Protein AF-A0A435H053-F1 (afdb_monomer_lite)

Structure (mmCIF, N/CA/C/O backbone):
data_AF-A0A435H053-F1
#
_entry.id   AF-A0A435H053-F1
#
loop_
_atom_site.group_PDB
_atom_site.id
_atom_site.type_symbol
_atom_site.label_atom_id
_atom_site.label_alt_id
_atom_site.label_comp_id
_atom_site.label_asym_id
_atom_site.label_entity_id
_atom_site.label_seq_id
_atom_site.pdbx_PDB_ins_code
_atom_site.Cartn_x
_atom_site.Cartn_y
_atom_site.Cartn_z
_atom_site.occupancy
_atom_site.B_iso_or_equiv
_atom_site.auth_seq_id
_atom_site.auth_comp_id
_atom_site.auth_asym_id
_atom_site.auth_atom_id
_atom_site.pdbx_PDB_model_num
ATOM 1 N N . MET A 1 1 ? -2.208 28.077 16.839 1.00 40.88 1 MET A N 1
ATOM 2 C CA . MET A 1 1 ? -1.672 27.509 15.579 1.00 40.88 1 MET A CA 1
ATOM 3 C C . MET A 1 1 ? -0.434 26.672 15.901 1.00 40.88 1 MET A C 1
ATOM 5 O O . MET A 1 1 ? 0.299 27.093 16.780 1.00 40.88 1 MET A O 1
ATOM 9 N N . ASN A 1 2 ? -0.217 25.537 15.215 1.00 40.66 2 ASN A N 1
ATOM 10 C CA . ASN A 1 2 ? 0.950 24.616 15.287 1.00 40.66 2 ASN A CA 1
ATOM 11 C C . ASN A 1 2 ? 0.860 23.341 16.155 1.00 40.66 2 ASN A C 1
ATOM 13 O O . ASN A 1 2 ? 1.819 22.984 16.830 1.00 40.66 2 ASN A O 1
ATOM 17 N N . ARG A 1 3 ? -0.238 22.573 16.066 1.00 42.12 3 ARG A N 1
ATOM 18 C CA . ARG A 1 3 ? -0.222 21.138 16.449 1.00 42.12 3 ARG A CA 1
ATOM 19 C C . ARG A 1 3 ? -0.082 20.165 15.272 1.00 42.12 3 ARG A C 1
ATOM 21 O O . ARG A 1 3 ? 0.244 19.010 15.494 1.00 42.12 3 ARG A O 1
ATOM 28 N N . PHE A 1 4 ? -0.282 20.631 14.040 1.00 48.34 4 PHE A N 1
ATOM 29 C CA . PHE A 1 4 ? -0.282 19.773 12.847 1.00 48.34 4 PHE A CA 1
ATOM 30 C C . PHE A 1 4 ? 1.102 19.604 12.197 1.00 48.34 4 PHE A C 1
ATOM 32 O O . PHE A 1 4 ? 1.330 18.621 11.508 1.00 48.34 4 PHE A O 1
ATOM 39 N N . GLN A 1 5 ? 2.048 20.513 12.461 1.00 50.34 5 GLN A N 1
ATOM 40 C CA . GLN A 1 5 ? 3.377 20.510 11.825 1.00 50.34 5 GLN A CA 1
ATOM 41 C C . GLN A 1 5 ? 4.373 19.527 12.475 1.00 50.34 5 GLN A C 1
ATOM 43 O O . GLN A 1 5 ? 5.253 19.002 11.809 1.00 50.34 5 GLN A O 1
ATOM 48 N N . ILE A 1 6 ? 4.218 19.217 13.769 1.00 51.28 6 ILE A N 1
ATOM 49 C CA . ILE A 1 6 ? 5.139 18.312 14.492 1.00 51.28 6 ILE A CA 1
ATOM 50 C C . ILE A 1 6 ? 4.845 16.835 14.171 1.00 51.28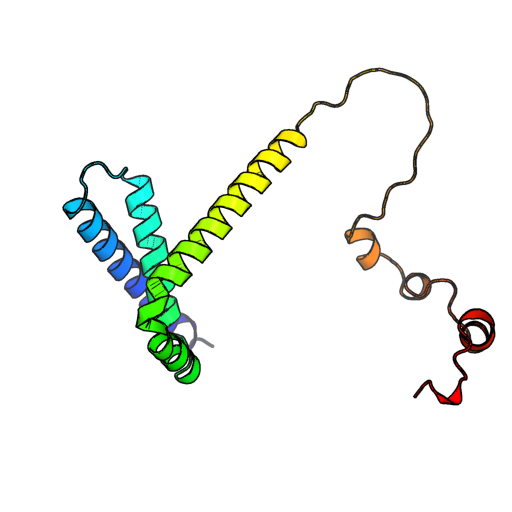 6 ILE A C 1
ATOM 52 O O . ILE A 1 6 ? 5.726 15.984 14.267 1.00 51.28 6 ILE A O 1
ATOM 56 N N . GLN A 1 7 ? 3.604 16.526 13.788 1.00 55.31 7 GLN A N 1
ATOM 57 C CA . GLN A 1 7 ? 3.195 15.169 13.429 1.00 55.31 7 GLN A CA 1
ATOM 58 C C . GLN A 1 7 ? 3.697 14.782 12.026 1.00 55.31 7 GLN A C 1
ATOM 60 O O . GLN A 1 7 ? 4.105 13.641 11.845 1.00 55.31 7 GLN A O 1
ATOM 65 N N . GLY A 1 8 ? 3.705 15.731 11.077 1.00 57.19 8 GLY A N 1
ATOM 66 C CA . GLY A 1 8 ? 4.117 15.504 9.684 1.00 57.19 8 GLY A CA 1
ATOM 67 C C . GLY A 1 8 ? 5.605 15.185 9.528 1.00 57.19 8 GLY A C 1
ATOM 68 O O . GLY A 1 8 ? 5.941 14.213 8.869 1.00 57.19 8 GLY A O 1
ATOM 69 N N . LEU A 1 9 ? 6.489 15.906 10.231 1.00 59.59 9 LEU A N 1
ATOM 70 C CA . LEU A 1 9 ? 7.938 15.649 10.168 1.00 59.59 9 LEU A CA 1
ATOM 71 C C . LEU A 1 9 ? 8.293 14.221 10.610 1.00 59.59 9 LEU A C 1
ATOM 73 O O . LEU A 1 9 ? 8.976 13.503 9.896 1.00 59.59 9 LEU A O 1
ATOM 77 N N . LYS A 1 10 ? 7.721 13.750 11.726 1.00 76.25 10 LYS A N 1
ATOM 78 C CA . LYS A 1 10 ? 7.940 12.370 12.201 1.00 76.25 10 LYS A CA 1
ATOM 79 C C . LYS A 1 10 ? 7.373 11.307 11.261 1.00 76.25 10 LYS A C 1
ATOM 81 O O . LYS A 1 10 ? 7.792 10.153 11.307 1.00 76.25 10 LYS A O 1
ATOM 86 N N . GLN A 1 11 ? 6.344 11.668 10.506 1.00 80.69 11 GLN A N 1
ATOM 87 C CA . GLN A 1 11 ? 5.641 10.760 9.619 1.00 80.69 11 GLN A CA 1
ATOM 88 C C . GLN A 1 11 ? 6.431 10.530 8.328 1.00 80.69 11 GLN A C 1
ATOM 90 O O . GLN A 1 11 ? 6.508 9.390 7.864 1.00 80.69 11 GLN A O 1
ATOM 95 N N . ASP A 1 12 ? 7.003 11.600 7.783 1.00 86.38 12 ASP A N 1
ATOM 96 C CA . ASP A 1 12 ? 7.872 11.547 6.613 1.00 86.38 12 ASP A CA 1
ATOM 97 C C . ASP A 1 12 ? 9.174 10.811 6.957 1.00 86.38 12 ASP A C 1
ATOM 99 O O . ASP A 1 12 ? 9.549 9.898 6.227 1.00 86.38 12 ASP A O 1
ATOM 103 N N . ASP A 1 13 ? 9.756 11.070 8.137 1.00 92.12 13 ASP A N 1
ATOM 104 C CA . ASP A 1 13 ? 10.921 10.328 8.647 1.00 92.12 13 ASP A CA 1
ATOM 105 C C . ASP A 1 13 ? 10.639 8.814 8.744 1.00 92.12 13 ASP A C 1
ATOM 107 O O . ASP A 1 13 ? 11.463 7.976 8.376 1.00 92.12 13 ASP A O 1
ATOM 111 N N . PHE A 1 14 ? 9.449 8.435 9.233 1.00 92.25 14 PHE A N 1
ATOM 112 C CA . PHE A 1 14 ? 9.047 7.028 9.325 1.00 92.25 14 PHE A CA 1
ATOM 113 C C . PHE A 1 14 ? 8.824 6.400 7.945 1.00 92.25 14 PHE A C 1
ATOM 115 O O . PHE A 1 14 ? 9.205 5.250 7.722 1.00 92.25 14 PHE A O 1
ATOM 122 N N . ALA A 1 15 ? 8.204 7.137 7.020 1.00 95.31 15 ALA A N 1
ATOM 123 C CA . ALA A 1 15 ? 8.009 6.675 5.652 1.00 95.31 15 ALA A CA 1
ATOM 124 C C . ALA A 1 15 ? 9.353 6.460 4.942 1.00 95.31 15 ALA A C 1
ATOM 126 O O . ALA A 1 15 ? 9.521 5.445 4.269 1.00 95.31 15 ALA A O 1
ATOM 127 N N . GLU A 1 16 ? 10.306 7.376 5.120 1.00 96.50 16 GLU A N 1
ATOM 128 C CA . GLU A 1 16 ? 11.649 7.288 4.545 1.00 96.50 16 GLU A CA 1
ATOM 129 C C . GLU A 1 16 ? 12.431 6.103 5.119 1.00 96.50 16 GLU A C 1
ATOM 131 O O . GLU A 1 16 ? 12.933 5.282 4.356 1.00 96.50 16 GLU A O 1
ATOM 136 N N . MET A 1 17 ? 12.414 5.914 6.442 1.00 96.50 17 MET A N 1
ATOM 137 C CA . MET A 1 17 ? 13.040 4.756 7.093 1.00 96.50 17 MET A CA 1
ATOM 138 C C . MET A 1 17 ? 12.509 3.422 6.540 1.00 96.50 17 MET A C 1
ATOM 140 O O . MET A 1 17 ? 13.285 2.533 6.189 1.00 96.50 17 MET A O 1
ATOM 144 N N . VAL A 1 18 ? 11.184 3.272 6.424 1.00 97.12 18 VAL A N 1
ATOM 145 C CA . VAL A 1 18 ? 10.585 2.047 5.867 1.00 97.12 18 VAL A CA 1
ATOM 146 C C . VAL A 1 18 ? 10.931 1.886 4.384 1.00 97.12 18 VAL A C 1
ATOM 148 O O . VAL A 1 18 ? 11.152 0.762 3.931 1.00 97.12 18 VAL A O 1
ATOM 151 N N . ALA A 1 19 ? 10.984 2.981 3.621 1.00 97.38 19 ALA A N 1
ATOM 152 C CA . ALA A 1 19 ? 11.366 2.937 2.215 1.00 97.38 19 ALA A CA 1
ATOM 153 C C . ALA A 1 19 ? 12.795 2.407 2.037 1.00 97.38 19 ALA A C 1
ATOM 155 O O . ALA A 1 19 ? 12.991 1.465 1.270 1.00 97.38 19 ALA A O 1
ATOM 156 N N . GLU A 1 20 ? 13.761 2.932 2.794 1.00 96.94 20 GLU A N 1
ATOM 157 C CA . GLU A 1 20 ? 15.157 2.479 2.760 1.00 96.94 20 GLU A CA 1
ATOM 158 C C . GLU A 1 20 ? 15.306 1.001 3.140 1.00 96.94 20 GLU A C 1
ATOM 160 O O . GLU A 1 20 ? 16.074 0.265 2.515 1.00 96.94 20 GLU A O 1
ATOM 165 N N . ASP A 1 21 ? 14.562 0.542 4.148 1.00 96.69 21 ASP A N 1
ATOM 166 C CA . ASP A 1 21 ? 14.592 -0.856 4.577 1.00 96.69 21 ASP A CA 1
ATOM 167 C C . ASP A 1 21 ? 14.033 -1.798 3.507 1.00 96.69 21 ASP A C 1
ATOM 169 O O . ASP A 1 21 ? 14.611 -2.859 3.250 1.00 96.69 21 ASP A O 1
ATOM 173 N N . VAL A 1 22 ? 12.948 -1.404 2.835 1.00 96.38 22 VAL A N 1
ATOM 174 C CA . VAL A 1 22 ? 12.368 -2.168 1.721 1.00 96.38 22 VAL A CA 1
ATOM 175 C C . VAL A 1 22 ? 13.305 -2.182 0.517 1.00 96.38 22 VAL A C 1
ATOM 177 O O . VAL A 1 22 ? 13.515 -3.241 -0.072 1.00 96.38 22 VAL A O 1
ATOM 180 N N . GLU A 1 23 ? 13.912 -1.046 0.166 1.00 95.56 23 GLU A N 1
ATOM 181 C CA . GLU A 1 23 ? 14.920 -0.971 -0.897 1.00 95.56 23 GLU A CA 1
ATOM 182 C C . GLU A 1 23 ? 16.097 -1.904 -0.606 1.00 95.56 23 GLU A C 1
ATOM 184 O O . GLU A 1 23 ? 16.491 -2.700 -1.460 1.00 95.56 23 GLU A O 1
ATOM 189 N N . ARG A 1 24 ? 16.618 -1.873 0.626 1.00 95.19 24 ARG A N 1
ATOM 190 C CA . ARG A 1 24 ? 17.711 -2.750 1.048 1.00 95.19 24 ARG A CA 1
ATOM 191 C C . ARG A 1 24 ? 17.300 -4.215 0.965 1.00 95.19 24 ARG A C 1
ATOM 193 O O . ARG A 1 24 ? 18.066 -5.014 0.438 1.00 95.19 24 ARG A O 1
ATOM 200 N N . ALA A 1 25 ? 16.111 -4.579 1.439 1.00 94.56 25 ALA A N 1
ATOM 201 C CA . ALA A 1 25 ? 15.619 -5.953 1.365 1.00 94.56 25 ALA A CA 1
ATOM 202 C C . ALA A 1 25 ? 15.493 -6.449 -0.086 1.00 94.56 25 ALA A C 1
ATOM 204 O O . ALA A 1 25 ? 15.905 -7.568 -0.389 1.00 94.56 25 ALA A O 1
ATOM 205 N N . LEU A 1 26 ? 14.985 -5.609 -0.993 1.00 92.44 26 LEU A N 1
ATOM 206 C CA . LEU A 1 26 ? 14.860 -5.939 -2.414 1.00 92.44 26 LEU A CA 1
ATOM 207 C C . LEU A 1 26 ? 16.221 -6.110 -3.092 1.00 92.44 26 LEU A C 1
ATOM 209 O O . LEU A 1 26 ? 16.395 -7.074 -3.834 1.00 92.44 26 LEU A O 1
ATOM 213 N N . ALA A 1 27 ? 17.191 -5.245 -2.784 1.00 91.50 27 ALA A N 1
ATOM 214 C CA . ALA A 1 27 ? 18.553 -5.360 -3.306 1.00 91.50 27 ALA A CA 1
ATOM 215 C C . ALA A 1 27 ? 19.224 -6.694 -2.933 1.00 91.50 27 ALA A C 1
ATOM 217 O O . ALA A 1 27 ? 20.011 -7.222 -3.710 1.00 91.50 27 ALA A O 1
ATOM 218 N N . HIS A 1 28 ? 18.909 -7.245 -1.755 1.00 90.44 28 HIS A N 1
ATOM 219 C CA . HIS A 1 28 ? 19.422 -8.553 -1.330 1.00 90.44 28 HIS A CA 1
ATOM 220 C C . HIS A 1 28 ? 18.657 -9.727 -1.952 1.00 90.44 28 HIS A C 1
ATOM 222 O O . HIS A 1 28 ? 19.214 -10.816 -2.069 1.00 90.44 28 HIS A O 1
ATOM 228 N N . TYR A 1 29 ? 17.382 -9.537 -2.295 1.00 88.75 29 TYR A N 1
ATOM 229 C CA . TYR A 1 29 ? 16.534 -10.596 -2.841 1.00 88.75 29 TYR A CA 1
ATOM 230 C C . TYR A 1 29 ? 16.792 -10.837 -4.332 1.00 88.75 29 TYR A C 1
ATOM 232 O O . TYR A 1 29 ? 16.854 -11.987 -4.762 1.00 88.75 29 TYR A O 1
ATOM 240 N N . ASP A 1 30 ? 16.935 -9.766 -5.114 1.00 85.94 30 ASP A N 1
ATOM 241 C CA . ASP A 1 30 ? 17.179 -9.847 -6.552 1.00 85.94 30 ASP A CA 1
ATOM 242 C C . ASP A 1 30 ? 18.007 -8.648 -7.035 1.00 85.94 30 ASP A C 1
ATOM 244 O O . ASP A 1 30 ? 17.509 -7.531 -7.199 1.00 85.94 30 ASP A O 1
ATOM 248 N N . GLU A 1 31 ? 19.291 -8.904 -7.291 1.00 80.94 31 GLU A N 1
ATOM 249 C CA . GLU A 1 31 ? 20.250 -7.904 -7.771 1.00 80.94 31 GLU A CA 1
ATOM 250 C C . GLU A 1 31 ? 19.928 -7.417 -9.200 1.00 80.94 31 GLU A C 1
ATOM 252 O O . GLU A 1 31 ? 20.413 -6.367 -9.624 1.00 80.94 31 GLU A O 1
ATOM 257 N N . ALA A 1 32 ? 19.071 -8.127 -9.948 1.00 88.44 32 ALA A N 1
ATOM 258 C CA . ALA A 1 32 ? 18.663 -7.730 -11.294 1.00 88.44 32 ALA A CA 1
ATOM 259 C C . ALA A 1 32 ? 17.565 -6.648 -11.309 1.00 88.44 32 ALA A C 1
ATOM 261 O O . ALA A 1 32 ? 17.259 -6.095 -12.374 1.00 88.44 32 ALA A O 1
ATOM 262 N N . ILE A 1 33 ? 16.964 -6.312 -10.159 1.00 88.12 33 ILE A N 1
ATOM 263 C CA . ILE A 1 33 ? 15.951 -5.254 -10.080 1.00 88.12 33 ILE A CA 1
ATOM 264 C C . ILE A 1 33 ? 16.594 -3.899 -10.396 1.00 88.12 33 ILE A C 1
ATOM 266 O O . ILE A 1 33 ? 17.552 -3.459 -9.762 1.00 88.12 33 ILE A O 1
ATOM 270 N N . ASN A 1 34 ? 16.023 -3.173 -11.362 1.00 92.25 34 ASN A N 1
ATOM 271 C CA . ASN A 1 34 ? 16.524 -1.844 -11.701 1.00 92.25 34 ASN A CA 1
ATOM 272 C C . ASN A 1 34 ? 16.346 -0.856 -10.526 1.00 92.25 34 ASN A C 1
ATOM 274 O O . ASN A 1 34 ? 15.296 -0.799 -9.878 1.00 92.25 34 ASN A O 1
ATOM 278 N N . LYS A 1 35 ? 17.371 -0.028 -10.286 1.00 90.81 35 LYS A N 1
ATOM 279 C CA . LYS A 1 35 ? 17.410 0.927 -9.165 1.00 90.81 35 LYS A CA 1
ATOM 280 C C . LYS A 1 35 ? 16.190 1.866 -9.099 1.00 90.81 35 LYS A C 1
ATOM 282 O O . LYS A 1 35 ? 15.647 2.019 -8.008 1.00 90.81 35 LYS A O 1
ATOM 287 N N . PRO A 1 36 ? 15.698 2.465 -10.205 1.00 94.06 36 PRO A N 1
ATOM 288 C CA . PRO A 1 36 ? 14.496 3.304 -10.156 1.00 94.06 36 PRO A CA 1
ATOM 289 C C . PRO A 1 36 ? 13.238 2.566 -9.676 1.00 94.06 36 PRO A C 1
ATOM 291 O O . PRO A 1 36 ? 12.429 3.137 -8.945 1.00 94.06 36 PRO A O 1
ATOM 294 N N . THR A 1 37 ? 13.074 1.297 -10.060 1.00 91.75 37 THR A N 1
ATOM 295 C CA . THR A 1 37 ? 11.942 0.457 -9.638 1.00 91.75 37 THR A CA 1
ATOM 296 C C . THR A 1 37 ? 12.033 0.154 -8.157 1.00 91.75 37 THR A C 1
ATOM 298 O O . THR A 1 37 ? 11.051 0.335 -7.447 1.00 91.75 37 THR A O 1
ATOM 301 N N . MET A 1 38 ? 13.217 -0.226 -7.679 1.00 94.00 38 MET A N 1
ATOM 302 C CA . MET A 1 38 ? 13.461 -0.472 -6.261 1.00 94.00 38 MET A CA 1
ATOM 303 C C . MET A 1 38 ? 13.107 0.754 -5.408 1.00 94.00 38 MET A C 1
ATOM 305 O O . MET A 1 38 ? 12.299 0.638 -4.490 1.00 94.00 38 MET A O 1
ATOM 309 N N . VAL A 1 39 ? 13.605 1.938 -5.788 1.00 94.44 39 VAL A N 1
ATOM 310 C CA . VAL A 1 39 ? 13.298 3.207 -5.103 1.00 94.44 39 VAL A CA 1
ATOM 311 C C . VAL A 1 39 ? 11.800 3.522 -5.136 1.00 94.44 39 VAL A C 1
ATOM 313 O O . VAL A 1 39 ? 11.215 3.966 -4.150 1.00 94.44 39 VAL A O 1
ATOM 316 N N . SER A 1 40 ? 11.141 3.276 -6.270 1.00 93.38 40 SER A N 1
ATOM 317 C CA . SER A 1 40 ? 9.697 3.505 -6.394 1.00 93.38 40 SER A CA 1
ATOM 318 C C . SER A 1 40 ? 8.899 2.581 -5.470 1.00 93.38 40 SER A C 1
ATOM 320 O O . SER A 1 40 ? 7.973 3.034 -4.799 1.00 93.38 40 SER A O 1
ATOM 322 N N . VAL A 1 41 ? 9.276 1.301 -5.391 1.00 93.31 41 VAL A N 1
ATOM 323 C CA . VAL A 1 41 ? 8.639 0.323 -4.498 1.00 93.31 41 VAL A CA 1
ATOM 324 C C . VAL A 1 41 ? 8.868 0.689 -3.032 1.00 93.31 41 VAL A C 1
ATOM 326 O O . VAL A 1 41 ? 7.906 0.681 -2.264 1.00 93.31 41 VAL A O 1
ATOM 329 N N . GLY A 1 42 ? 10.093 1.074 -2.661 1.00 95.19 42 GLY A N 1
ATOM 330 C CA . GLY A 1 42 ? 10.423 1.559 -1.320 1.00 95.19 42 GLY A CA 1
ATOM 331 C C . GLY A 1 42 ? 9.529 2.719 -0.898 1.00 95.19 42 GLY A C 1
ATOM 332 O O . GLY A 1 42 ? 8.826 2.631 0.107 1.00 95.19 42 GLY A O 1
ATOM 333 N N . LYS A 1 43 ? 9.455 3.773 -1.718 1.00 96.06 43 LYS A N 1
ATOM 334 C CA . LYS A 1 43 ? 8.608 4.947 -1.443 1.00 96.06 43 LYS A CA 1
ATOM 335 C C . LYS A 1 43 ? 7.130 4.605 -1.283 1.00 96.06 43 LYS A C 1
ATOM 337 O O . LYS A 1 43 ? 6.471 5.146 -0.391 1.00 96.06 43 LYS A O 1
ATOM 342 N N . ILE A 1 44 ? 6.601 3.716 -2.127 1.00 94.62 44 ILE A N 1
ATOM 343 C CA . ILE A 1 44 ? 5.212 3.250 -2.020 1.00 94.62 44 ILE A CA 1
ATOM 344 C C . ILE A 1 44 ? 5.010 2.514 -0.691 1.00 94.62 44 ILE A C 1
ATOM 346 O O . ILE A 1 44 ? 4.060 2.814 0.032 1.00 94.62 44 ILE A O 1
ATOM 350 N N . ALA A 1 45 ? 5.907 1.589 -0.343 1.00 95.06 45 ALA A N 1
ATOM 351 C CA . ALA A 1 45 ? 5.820 0.824 0.896 1.00 95.06 45 ALA A CA 1
ATOM 352 C C . ALA A 1 45 ? 5.906 1.726 2.136 1.00 95.06 45 ALA A C 1
ATOM 354 O O . ALA A 1 45 ? 5.061 1.616 3.025 1.00 95.06 45 ALA A O 1
ATOM 355 N N . GLY A 1 46 ? 6.855 2.663 2.159 1.00 95.38 46 GLY A N 1
ATOM 356 C CA . GLY A 1 46 ? 7.008 3.643 3.231 1.00 95.38 46 GLY A CA 1
ATOM 357 C C . GLY A 1 46 ? 5.777 4.528 3.406 1.00 95.38 46 GLY A C 1
ATOM 358 O O . GLY A 1 46 ? 5.261 4.673 4.516 1.00 95.38 46 GLY A O 1
ATOM 359 N N . SER A 1 47 ? 5.231 5.037 2.299 1.00 94.75 47 SER A N 1
ATOM 360 C CA . SER A 1 47 ? 4.006 5.846 2.306 1.00 94.75 47 SER A CA 1
ATOM 361 C C . SER A 1 47 ? 2.800 5.067 2.842 1.00 94.75 47 SER A C 1
ATOM 363 O O . SER A 1 47 ? 2.038 5.586 3.659 1.00 94.75 47 SER A O 1
ATOM 365 N N . ILE A 1 48 ? 2.634 3.806 2.429 1.00 93.50 48 ILE A N 1
ATOM 366 C CA . ILE A 1 48 ? 1.556 2.938 2.924 1.00 93.50 48 ILE A CA 1
ATOM 367 C C . ILE A 1 48 ? 1.746 2.641 4.414 1.00 93.50 48 ILE A C 1
ATOM 369 O O . ILE A 1 48 ? 0.801 2.804 5.184 1.00 93.50 48 ILE A O 1
ATOM 373 N N . ALA A 1 49 ? 2.947 2.239 4.841 1.00 93.25 49 ALA A N 1
ATOM 374 C CA . ALA A 1 49 ? 3.242 1.932 6.240 1.00 93.25 49 ALA A CA 1
ATOM 375 C C . ALA A 1 49 ? 2.937 3.131 7.142 1.00 93.25 49 ALA A C 1
ATOM 377 O O . ALA A 1 49 ? 2.240 3.005 8.150 1.00 93.25 49 ALA A O 1
ATOM 378 N N . SER A 1 50 ? 3.390 4.308 6.723 1.00 94.00 50 SER A N 1
ATOM 379 C CA . SER A 1 50 ? 3.118 5.580 7.373 1.00 94.00 50 SER A CA 1
ATOM 380 C C . SER A 1 50 ? 1.616 5.871 7.475 1.00 94.00 50 SER A C 1
ATOM 382 O O . SER A 1 50 ? 1.104 6.106 8.573 1.00 94.00 50 SER A O 1
ATOM 384 N N . ALA A 1 51 ? 0.868 5.740 6.376 1.00 92.62 51 ALA A N 1
ATOM 385 C CA . ALA A 1 51 ? -0.582 5.930 6.371 1.00 92.62 51 ALA A CA 1
ATOM 386 C C . ALA A 1 51 ? -1.319 4.945 7.298 1.00 92.62 51 ALA A C 1
ATOM 388 O O . ALA A 1 51 ? -2.262 5.334 7.990 1.00 92.62 51 ALA A O 1
ATOM 389 N N . VAL A 1 52 ? -0.872 3.687 7.372 1.00 90.75 52 VAL A N 1
ATOM 390 C CA . VAL A 1 52 ? -1.457 2.669 8.260 1.00 90.75 52 VAL A CA 1
ATOM 391 C C . VAL A 1 52 ? -1.344 3.076 9.734 1.00 90.75 52 VAL A C 1
ATOM 393 O O . VAL A 1 52 ? -2.276 2.828 10.506 1.00 90.75 52 VAL A O 1
ATOM 396 N N . THR A 1 53 ? -0.269 3.764 10.137 1.00 89.00 53 THR A N 1
ATOM 397 C CA . THR A 1 53 ? -0.123 4.240 11.527 1.00 89.00 53 THR A CA 1
ATOM 398 C C . THR A 1 53 ? -1.189 5.267 11.923 1.00 89.00 53 THR A C 1
ATOM 400 O O . THR A 1 53 ? -1.632 5.281 13.076 1.00 89.00 53 THR A O 1
ATOM 403 N N . LEU A 1 54 ? -1.667 6.067 10.963 1.00 89.75 54 LEU A N 1
ATOM 404 C CA . LEU A 1 54 ? -2.677 7.107 11.171 1.00 89.75 54 LEU A CA 1
ATOM 405 C C . LEU A 1 54 ? -4.116 6.589 11.156 1.00 89.75 54 LEU A C 1
ATOM 407 O O . LEU A 1 54 ? -5.041 7.311 11.537 1.00 89.75 54 LEU A O 1
ATOM 411 N N . LEU A 1 55 ? -4.332 5.349 10.721 1.00 91.94 55 LEU A N 1
ATOM 412 C CA . LEU A 1 55 ? -5.665 4.768 10.684 1.00 91.94 55 LEU A CA 1
ATOM 413 C C . LEU A 1 55 ? -6.275 4.694 12.085 1.00 91.94 55 LEU A C 1
ATOM 415 O O . LEU A 1 55 ? -5.615 4.376 13.078 1.00 91.94 55 LEU A O 1
ATOM 419 N N . SER A 1 56 ? -7.587 4.922 12.164 1.00 94.81 56 SER A N 1
ATOM 420 C CA . SER A 1 56 ? -8.303 4.732 13.423 1.00 94.81 56 SER A CA 1
ATOM 421 C C . SER A 1 56 ? -8.249 3.257 13.861 1.00 94.81 56 SER A C 1
ATOM 423 O O . SER A 1 56 ? -8.146 2.360 13.016 1.00 94.81 56 SER A O 1
ATOM 425 N N . PRO A 1 5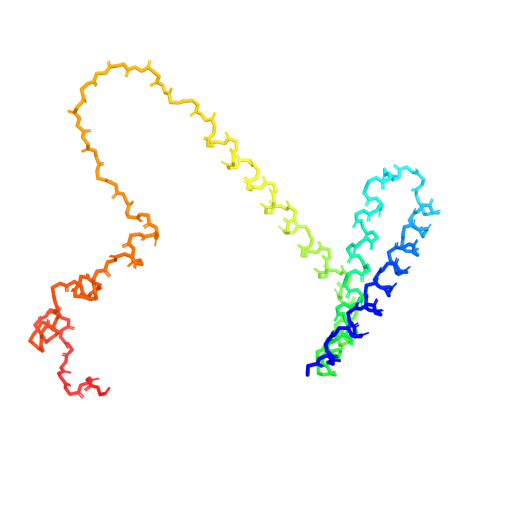7 ? -8.380 2.956 15.169 1.00 94.19 57 PRO A N 1
ATOM 426 C CA . PRO A 1 57 ? -8.318 1.580 15.667 1.00 94.19 57 PRO A CA 1
ATOM 427 C C . PRO A 1 57 ? -9.302 0.626 14.978 1.00 94.19 57 PRO A 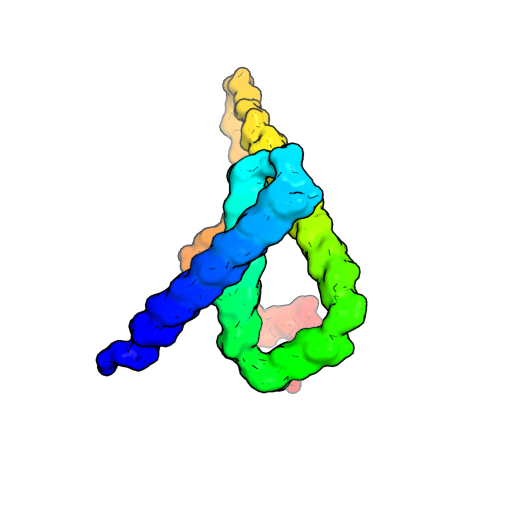C 1
ATOM 429 O O . PRO A 1 57 ? -8.992 -0.547 14.795 1.00 94.19 57 PRO A O 1
ATOM 432 N N . LYS A 1 58 ? -10.475 1.128 14.564 1.00 95.94 58 LYS A N 1
ATOM 433 C CA . LYS A 1 58 ? -11.472 0.353 13.814 1.00 95.94 58 LYS A CA 1
ATOM 434 C C . LYS A 1 58 ? -10.926 -0.109 12.459 1.00 95.94 58 LYS A C 1
ATOM 436 O O . LYS A 1 58 ? -11.086 -1.275 12.119 1.00 95.94 58 LYS A O 1
ATOM 441 N N . HIS A 1 59 ? -10.281 0.783 11.708 1.00 93.94 59 HIS A N 1
ATOM 442 C CA . HIS A 1 59 ? -9.7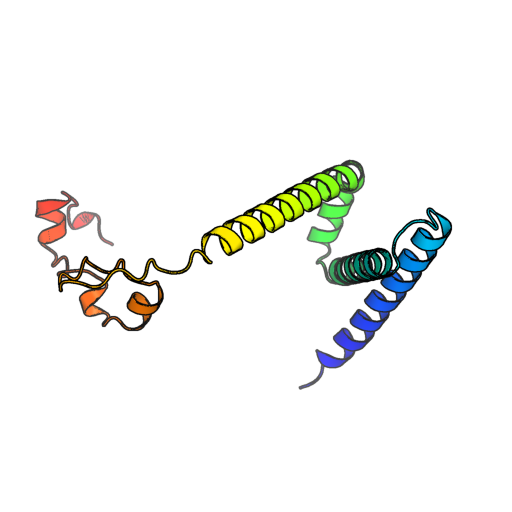29 0.460 10.391 1.00 93.94 59 HIS A CA 1
ATOM 443 C C . HIS A 1 59 ? -8.502 -0.445 10.492 1.00 93.94 59 HIS A C 1
ATOM 445 O O . HIS A 1 59 ? -8.398 -1.388 9.718 1.00 93.94 59 HIS A O 1
ATOM 451 N N . ARG A 1 60 ? -7.627 -0.233 11.486 1.00 92.06 60 ARG A N 1
ATOM 452 C CA . ARG A 1 60 ? -6.490 -1.141 11.728 1.00 92.06 60 ARG A CA 1
ATOM 453 C C . ARG A 1 60 ? -6.955 -2.574 11.990 1.00 92.06 60 ARG A C 1
ATOM 455 O O . ARG A 1 60 ? -6.512 -3.482 11.305 1.00 92.06 60 ARG A O 1
ATOM 462 N N . ARG A 1 61 ? -7.962 -2.757 12.855 1.00 93.31 61 ARG A N 1
ATOM 463 C CA . ARG A 1 61 ? -8.565 -4.081 13.099 1.00 93.31 61 ARG A CA 1
ATOM 464 C C . ARG A 1 61 ? -9.186 -4.703 11.852 1.00 93.31 61 ARG A C 1
ATOM 466 O O . ARG A 1 61 ? -9.168 -5.918 11.716 1.00 93.31 61 ARG A O 1
ATOM 473 N N . ALA A 1 62 ? -9.766 -3.894 10.965 1.00 92.81 62 ALA A N 1
ATOM 474 C CA . ALA A 1 62 ? -10.311 -4.398 9.709 1.00 92.81 62 ALA A CA 1
ATOM 475 C C . ALA A 1 62 ? -9.200 -4.922 8.783 1.00 92.81 62 ALA A C 1
ATOM 477 O O . ALA A 1 62 ? -9.390 -5.960 8.158 1.00 92.81 62 ALA A O 1
ATOM 478 N N . ILE A 1 63 ? -8.042 -4.252 8.741 1.00 91.44 63 ILE A N 1
ATOM 479 C CA . ILE A 1 63 ? -6.851 -4.733 8.024 1.00 91.44 63 ILE A CA 1
ATOM 480 C C . ILE A 1 63 ? -6.331 -6.026 8.663 1.00 91.44 63 ILE A C 1
ATOM 482 O O . ILE A 1 63 ? -6.103 -7.004 7.955 1.00 91.44 63 ILE A O 1
ATOM 486 N N . ASP A 1 64 ? -6.223 -6.065 9.994 1.00 90.62 64 ASP A N 1
ATOM 487 C CA . ASP A 1 64 ? -5.785 -7.261 10.723 1.00 90.62 64 ASP A CA 1
ATOM 488 C C . ASP A 1 64 ? -6.728 -8.452 10.477 1.00 90.62 64 ASP A C 1
ATOM 490 O O . ASP A 1 64 ? -6.281 -9.589 10.359 1.00 90.62 64 ASP A O 1
ATOM 494 N N . ALA A 1 65 ? -8.036 -8.215 10.339 1.00 94.50 65 ALA A N 1
ATOM 495 C CA . ALA A 1 65 ? -9.012 -9.266 10.055 1.00 94.50 65 ALA A CA 1
ATOM 496 C C . ALA A 1 65 ? -8.833 -9.902 8.664 1.00 94.50 65 ALA A C 1
ATOM 498 O O . ALA A 1 65 ? -9.172 -11.070 8.492 1.00 94.50 65 ALA A O 1
ATOM 499 N N . ILE A 1 66 ? -8.285 -9.164 7.693 1.00 92.38 66 ILE A N 1
ATOM 500 C CA . ILE A 1 66 ? -8.062 -9.640 6.317 1.00 92.38 66 ILE A CA 1
ATOM 501 C C . ILE A 1 66 ? -6.598 -10.001 6.031 1.00 92.38 66 ILE A C 1
ATOM 503 O O . ILE A 1 66 ? -6.252 -10.230 4.876 1.00 92.38 66 ILE A O 1
ATOM 507 N N . HIS A 1 67 ? -5.721 -10.039 7.042 1.00 91.56 67 HIS A N 1
ATOM 508 C CA . HIS A 1 67 ? -4.266 -10.153 6.850 1.00 91.56 67 HIS A CA 1
ATOM 509 C C . HIS A 1 67 ? -3.834 -11.355 5.990 1.00 91.56 67 HIS A C 1
ATOM 511 O O . HIS A 1 67 ? -2.885 -11.234 5.219 1.00 91.56 67 HIS A O 1
ATOM 517 N N . ALA A 1 68 ? -4.535 -12.491 6.083 1.00 94.38 68 ALA A N 1
ATOM 518 C CA . ALA A 1 68 ? -4.240 -13.689 5.295 1.00 94.38 68 ALA A CA 1
ATOM 519 C C . ALA A 1 68 ? -4.529 -13.496 3.793 1.00 94.38 68 ALA A C 1
ATOM 521 O O . ALA A 1 68 ? -3.774 -13.974 2.948 1.00 94.38 68 ALA A O 1
ATOM 522 N N . ASP A 1 69 ? -5.583 -12.747 3.461 1.00 95.12 69 ASP A N 1
ATOM 523 C CA . ASP A 1 69 ? -5.997 -12.465 2.082 1.00 95.12 69 ASP A CA 1
ATOM 524 C C . ASP A 1 69 ? -5.352 -11.190 1.518 1.00 95.12 69 ASP A C 1
ATOM 526 O O . ASP A 1 69 ? -5.336 -10.970 0.300 1.00 95.12 69 ASP A O 1
ATOM 530 N N . LEU A 1 70 ? -4.809 -10.341 2.396 1.00 91.62 70 LEU A N 1
ATOM 531 C CA . LEU A 1 70 ? -4.267 -9.027 2.070 1.00 91.62 70 LEU A CA 1
ATOM 532 C C . LEU A 1 70 ? -3.206 -9.062 0.954 1.00 91.62 70 LEU A C 1
ATOM 534 O O . LEU A 1 70 ? -3.323 -8.239 0.043 1.00 91.62 70 LEU A O 1
ATOM 538 N N . PRO A 1 71 ? -2.233 -10.002 0.918 1.00 91.50 71 PRO A N 1
ATOM 539 C CA . PRO A 1 71 ? -1.273 -10.079 -0.187 1.00 91.50 71 PRO A CA 1
ATOM 540 C C . PRO A 1 71 ? -1.951 -10.324 -1.542 1.00 91.50 71 PRO A C 1
ATOM 542 O O . PRO A 1 71 ? -1.614 -9.693 -2.548 1.00 91.50 71 PRO A O 1
ATOM 545 N N . GLY A 1 72 ? -2.953 -11.208 -1.569 1.00 94.31 72 GLY A N 1
ATOM 546 C CA . GLY A 1 72 ? -3.713 -11.524 -2.775 1.00 94.31 72 GLY A CA 1
ATOM 547 C C . GLY A 1 72 ? -4.568 -10.347 -3.249 1.00 94.31 72 GLY A C 1
ATOM 548 O O . GLY A 1 72 ? -4.604 -10.049 -4.446 1.00 94.31 72 GLY A O 1
ATOM 549 N N . LEU A 1 73 ? -5.229 -9.649 -2.321 1.00 94.31 73 LEU A N 1
ATOM 550 C CA . LEU A 1 73 ? -6.008 -8.442 -2.613 1.00 94.31 73 LEU A CA 1
ATOM 551 C C . LEU A 1 73 ? -5.120 -7.299 -3.114 1.00 94.31 73 LEU A C 1
ATOM 553 O O . LEU A 1 73 ? -5.446 -6.685 -4.130 1.00 94.31 73 LEU A O 1
ATOM 557 N N . ALA A 1 74 ? -3.979 -7.059 -2.465 1.00 92.12 74 ALA A N 1
ATOM 558 C CA . ALA A 1 74 ? -3.017 -6.042 -2.874 1.00 92.12 74 ALA A CA 1
ATOM 559 C C . ALA A 1 74 ? -2.483 -6.315 -4.289 1.00 92.12 74 ALA A C 1
ATOM 561 O O . ALA A 1 74 ? -2.482 -5.417 -5.129 1.00 92.12 74 ALA A O 1
ATOM 562 N N . SER A 1 75 ? -2.122 -7.566 -4.599 1.00 94.19 75 SER A N 1
ATOM 563 C CA . SER A 1 75 ? -1.672 -7.951 -5.942 1.00 94.19 75 SER A CA 1
ATOM 564 C C . SER A 1 75 ? -2.743 -7.700 -7.012 1.00 94.19 75 SER A C 1
ATOM 566 O O . SER A 1 75 ? -2.450 -7.123 -8.062 1.00 94.19 75 SER A O 1
ATOM 568 N N . LYS A 1 76 ? -4.003 -8.077 -6.743 1.00 96.94 76 LYS A N 1
ATOM 569 C CA . LYS A 1 76 ? -5.131 -7.815 -7.656 1.00 96.94 76 LYS A CA 1
ATOM 570 C C . LYS A 1 76 ? -5.357 -6.319 -7.862 1.00 96.94 76 LYS A C 1
ATOM 572 O O . LYS A 1 76 ? -5.542 -5.895 -9.000 1.00 96.94 76 LYS A O 1
ATOM 577 N N . PHE A 1 77 ? -5.312 -5.534 -6.787 1.00 94.25 77 PHE A N 1
ATOM 578 C CA . PHE A 1 77 ? -5.474 -4.084 -6.842 1.00 94.25 77 PHE A CA 1
ATOM 579 C C . PHE A 1 77 ? -4.372 -3.420 -7.676 1.00 94.25 77 PHE A C 1
ATOM 581 O O . PHE A 1 77 ? -4.679 -2.687 -8.611 1.00 94.25 77 PHE A O 1
ATOM 588 N N . VAL A 1 78 ? -3.100 -3.734 -7.407 1.00 92.56 78 VAL A N 1
ATOM 589 C CA . VAL A 1 78 ? -1.960 -3.194 -8.166 1.00 92.56 78 VAL A CA 1
ATOM 590 C C . VAL A 1 78 ? -2.039 -3.597 -9.638 1.00 92.56 78 VAL A C 1
ATOM 592 O O . VAL A 1 78 ? -1.813 -2.765 -10.512 1.00 92.56 78 VAL A O 1
ATOM 595 N N . ARG A 1 79 ? -2.426 -4.843 -9.941 1.00 94.88 79 ARG A N 1
ATOM 596 C CA . ARG A 1 79 ? -2.618 -5.298 -11.326 1.00 94.88 79 ARG A CA 1
ATOM 597 C C . ARG A 1 79 ? -3.729 -4.527 -12.035 1.00 94.88 79 ARG A C 1
ATOM 599 O O . ARG A 1 79 ? -3.545 -4.131 -13.182 1.00 94.88 79 ARG A O 1
ATOM 606 N N . ALA A 1 80 ? -4.861 -4.310 -11.367 1.00 96.38 80 ALA A N 1
ATOM 607 C CA . ALA A 1 80 ? -5.961 -3.524 -11.917 1.00 96.38 80 ALA A CA 1
ATOM 608 C C . ALA A 1 80 ? -5.544 -2.063 -12.153 1.00 96.38 80 ALA A C 1
ATOM 610 O O . ALA A 1 80 ? -5.845 -1.505 -13.205 1.00 96.38 80 ALA A O 1
ATOM 611 N N . LEU A 1 81 ? -4.795 -1.473 -11.217 1.00 93.88 81 LEU A N 1
ATOM 612 C CA . LEU A 1 81 ? -4.265 -0.117 -11.336 1.00 93.88 81 LEU A CA 1
ATOM 613 C C . LEU A 1 81 ? -3.277 0.013 -12.505 1.00 93.88 81 LEU A C 1
ATOM 615 O O . LEU A 1 81 ? -3.366 0.959 -13.282 1.00 93.88 81 LEU A O 1
ATOM 619 N N . ALA A 1 82 ? -2.369 -0.951 -12.664 1.00 92.56 82 ALA A N 1
ATOM 620 C CA . ALA A 1 82 ? -1.419 -0.981 -13.772 1.00 92.56 82 ALA A CA 1
ATOM 621 C C . ALA A 1 82 ? -2.127 -1.142 -15.127 1.00 92.56 82 ALA A C 1
ATOM 623 O O . ALA A 1 82 ? -1.800 -0.435 -16.079 1.00 92.56 82 ALA A O 1
ATOM 624 N N . ALA A 1 83 ? -3.132 -2.022 -15.205 1.00 94.56 83 ALA A N 1
ATOM 625 C CA . ALA A 1 83 ? -3.950 -2.185 -16.405 1.00 94.56 83 ALA A CA 1
ATOM 626 C C . ALA A 1 83 ? -4.697 -0.890 -16.760 1.00 94.56 83 ALA A C 1
ATOM 628 O O . ALA A 1 83 ? -4.742 -0.493 -17.921 1.00 94.56 83 ALA A O 1
ATOM 629 N N . GLU A 1 84 ? -5.241 -0.193 -15.762 1.00 94.25 84 GLU A N 1
ATOM 630 C CA . GLU A 1 84 ? -5.890 1.103 -15.962 1.00 94.25 84 GLU A CA 1
ATOM 631 C C . GLU A 1 84 ? -4.912 2.182 -16.449 1.00 94.25 84 GLU A C 1
ATOM 633 O O . GLU A 1 84 ? -5.228 2.923 -17.379 1.00 94.25 84 GLU A O 1
ATOM 638 N N . ALA A 1 85 ? -3.709 2.253 -15.874 1.00 90.25 85 ALA A N 1
ATOM 639 C CA . ALA A 1 85 ? -2.677 3.186 -16.319 1.00 90.25 85 ALA A CA 1
ATOM 640 C C . ALA A 1 85 ? -2.259 2.929 -17.779 1.00 90.25 85 ALA A C 1
ATOM 642 O O . ALA A 1 85 ? -2.117 3.879 -18.551 1.00 90.25 85 ALA A O 1
ATOM 643 N N . ALA A 1 86 ? -2.132 1.659 -18.178 1.00 92.31 86 ALA A N 1
ATOM 644 C CA . ALA A 1 86 ? -1.835 1.280 -19.558 1.00 92.31 86 ALA A CA 1
ATOM 645 C C . ALA A 1 86 ? -2.943 1.728 -20.528 1.00 92.31 86 ALA A C 1
ATOM 647 O O . ALA A 1 86 ? -2.648 2.389 -21.523 1.00 92.31 86 ALA A O 1
ATOM 648 N N . ARG A 1 87 ? -4.220 1.483 -20.191 1.00 92.25 87 ARG A N 1
ATOM 649 C CA . ARG A 1 87 ? -5.366 1.930 -21.009 1.00 92.25 87 ARG A CA 1
ATOM 650 C C . ARG A 1 87 ? -5.391 3.443 -21.219 1.00 92.25 87 ARG A C 1
ATOM 652 O O . ARG A 1 87 ? -5.668 3.909 -22.321 1.00 92.25 87 ARG A O 1
ATOM 659 N N . ARG A 1 88 ? -5.098 4.226 -20.176 1.00 88.94 88 ARG A N 1
ATOM 660 C CA . ARG A 1 88 ? -5.032 5.697 -20.281 1.00 88.94 88 ARG A CA 1
ATOM 661 C C . ARG A 1 88 ? -3.889 6.164 -21.171 1.00 88.94 88 ARG A C 1
ATOM 663 O O . ARG A 1 88 ? -4.065 7.124 -21.914 1.00 88.94 88 ARG A O 1
ATOM 670 N N . SER A 1 89 ? -2.745 5.488 -21.104 1.00 83.31 89 SER A N 1
ATOM 671 C CA . SER A 1 89 ? -1.605 5.773 -21.976 1.00 83.31 89 SER A CA 1
ATOM 672 C C . SER A 1 89 ? -1.975 5.568 -23.449 1.00 83.31 89 SER A C 1
ATOM 674 O O . SER A 1 89 ? -1.769 6.458 -24.267 1.00 83.31 89 SER A O 1
ATOM 676 N N . GLU A 1 90 ? -2.624 4.448 -23.778 1.00 79.56 90 GLU A N 1
ATOM 677 C CA . GLU A 1 90 ? -3.093 4.145 -25.139 1.00 79.56 90 GLU A CA 1
ATOM 678 C C . GLU A 1 90 ? -4.137 5.155 -25.644 1.00 79.56 90 GLU A C 1
ATOM 680 O O . GLU A 1 90 ? -4.037 5.645 -26.770 1.00 79.56 90 GLU A O 1
ATOM 685 N N . ALA A 1 91 ? -5.100 5.537 -24.798 1.00 71.69 91 ALA A N 1
ATOM 686 C CA . ALA A 1 91 ? -6.095 6.559 -25.133 1.00 71.69 91 ALA A CA 1
ATOM 687 C C . ALA A 1 91 ? -5.467 7.951 -25.344 1.00 71.69 91 ALA A C 1
ATOM 689 O O . ALA A 1 91 ? -5.911 8.707 -26.208 1.00 71.69 91 ALA A O 1
ATOM 690 N N . GLY A 1 92 ? -4.404 8.277 -24.602 1.00 58.25 92 GLY A N 1
ATOM 691 C CA . GLY A 1 92 ? -3.618 9.496 -24.800 1.00 58.25 92 GLY A CA 1
ATOM 692 C C . GLY A 1 92 ? -2.863 9.523 -26.133 1.00 58.25 92 GLY A C 1
ATOM 693 O O . GLY A 1 92 ? -2.691 10.593 -26.708 1.00 58.25 92 GLY A O 1
ATOM 694 N N . ILE A 1 93 ? -2.474 8.361 -26.668 1.00 55.84 93 ILE A N 1
ATOM 695 C CA . ILE A 1 93 ? -1.811 8.239 -27.978 1.00 55.84 93 ILE A CA 1
ATOM 696 C C . ILE A 1 93 ? -2.829 8.376 -29.124 1.00 55.84 93 ILE A C 1
ATOM 698 O O . ILE A 1 93 ? -2.526 8.994 -30.144 1.00 55.84 93 ILE A O 1
ATOM 702 N N . ALA A 1 94 ? -4.063 7.892 -28.943 1.00 51.00 94 ALA A N 1
ATOM 703 C CA . ALA A 1 94 ? -5.150 8.076 -29.913 1.00 51.00 94 ALA A CA 1
ATOM 704 C C . ALA A 1 94 ? -5.641 9.537 -30.028 1.00 51.00 94 ALA A C 1
ATOM 706 O O . ALA A 1 94 ? -6.257 9.898 -31.027 1.00 51.00 94 ALA A O 1
ATOM 707 N N . GLY A 1 95 ? -5.345 10.390 -29.039 1.00 45.94 95 GLY A N 1
ATOM 708 C CA . GLY A 1 95 ? -5.627 11.832 -29.068 1.00 45.94 95 GLY A CA 1
ATOM 709 C C . GLY A 1 95 ? -4.579 12.685 -29.798 1.00 45.94 95 GLY A C 1
ATOM 710 O O . GLY A 1 95 ? -4.792 13.883 -29.961 1.00 45.94 95 GLY A O 1
ATOM 711 N N . VAL A 1 96 ? -3.466 12.093 -30.255 1.00 45.34 96 VAL A N 1
ATOM 712 C CA . VAL A 1 96 ? -2.411 12.770 -31.041 1.00 45.34 96 VAL A CA 1
ATOM 713 C C . VAL A 1 96 ? -2.462 12.320 -32.506 1.00 45.34 96 VAL A C 1
ATOM 715 O O . VAL A 1 96 ? -1.448 12.164 -33.182 1.00 45.34 96 VAL A O 1
ATOM 718 N N . THR A 1 97 ? -3.660 12.104 -33.047 1.00 41.62 97 THR A N 1
ATOM 719 C CA . THR A 1 97 ? -3.830 12.160 -34.499 1.00 41.62 97 THR A CA 1
ATOM 720 C C . THR A 1 97 ? -3.924 13.627 -34.887 1.00 41.62 97 THR A C 1
ATOM 722 O O . THR A 1 97 ? -4.929 14.281 -34.611 1.00 41.62 97 THR A O 1
ATOM 725 N N . ASN A 1 98 ? -2.851 14.136 -35.497 1.00 43.41 98 ASN A N 1
ATOM 726 C CA . ASN A 1 98 ? -2.838 15.388 -36.250 1.00 43.41 98 ASN A CA 1
ATOM 727 C C . ASN A 1 98 ? -4.191 15.601 -36.951 1.00 43.41 98 ASN A C 1
ATOM 729 O O . ASN A 1 98 ? -4.661 14.666 -37.611 1.00 43.41 98 ASN A O 1
ATOM 733 N N . PRO A 1 99 ? -4.818 16.787 -36.859 1.00 39.97 99 PRO A N 1
ATOM 734 C CA . PRO A 1 99 ? -5.989 17.044 -37.677 1.00 39.97 99 PRO A CA 1
ATOM 735 C C . PRO A 1 99 ? -5.572 16.915 -39.151 1.00 39.97 99 PRO A C 1
ATOM 737 O O . PRO A 1 99 ? -4.491 17.391 -39.521 1.00 39.97 99 PRO A O 1
ATOM 740 N N . PRO A 1 100 ? -6.373 16.263 -40.010 1.00 39.56 100 PRO A N 1
ATOM 741 C CA . PRO A 1 100 ? -6.116 16.296 -41.435 1.00 39.56 100 PRO A CA 1
ATOM 742 C C . PRO A 1 100 ? -6.258 17.748 -41.892 1.00 39.56 100 PRO A C 1
ATOM 744 O O . PRO A 1 100 ? -7.339 18.334 -41.850 1.00 39.56 100 PRO A O 1
ATOM 747 N N . THR A 1 101 ? -5.146 18.345 -42.316 1.00 43.44 101 THR A N 1
ATOM 748 C CA . THR A 1 101 ? -5.163 19.583 -43.090 1.00 43.44 101 THR A CA 1
ATOM 749 C C . THR A 1 101 ? -5.795 19.272 -44.442 1.00 43.44 101 THR A C 1
ATOM 751 O O . THR A 1 101 ? -5.112 18.911 -45.397 1.00 43.44 101 THR A O 1
ATOM 754 N N . THR A 1 102 ? -7.113 19.410 -44.524 1.00 35.69 102 THR A N 1
ATOM 755 C CA . THR A 1 102 ? -7.843 19.580 -45.782 1.00 35.69 102 THR A CA 1
ATOM 756 C C . THR A 1 102 ? -8.718 20.822 -45.653 1.00 35.69 102 THR A C 1
ATOM 758 O O . THR A 1 102 ? -9.555 20.876 -44.752 1.00 35.69 102 THR A O 1
ATOM 761 N N . PRO A 1 103 ? -8.511 21.844 -46.500 1.00 49.41 103 PRO A N 1
ATOM 762 C CA . PRO A 1 103 ? -9.262 23.085 -46.434 1.00 49.41 103 PRO A CA 1
ATOM 763 C C . PRO A 1 103 ? -10.602 22.904 -47.148 1.00 49.41 103 PRO A C 1
ATOM 765 O O . PRO A 1 103 ? -10.599 22.423 -48.277 1.00 49.41 103 PRO A O 1
ATOM 768 N N . LEU A 1 104 ? -11.710 23.304 -46.512 1.00 36.34 104 LEU A N 1
ATOM 769 C CA . LEU A 1 104 ? -12.857 24.021 -47.101 1.00 36.34 104 LEU A CA 1
ATOM 770 C C . LEU A 1 104 ? -14.131 23.871 -46.252 1.00 36.34 104 LEU A C 1
ATOM 772 O O . LEU A 1 104 ? -14.500 22.772 -45.853 1.00 36.34 104 LEU A O 1
ATOM 776 N N . ALA A 1 105 ? -14.816 25.012 -46.131 1.00 36.88 105 ALA A N 1
ATOM 777 C CA . ALA A 1 105 ? -16.244 25.196 -45.872 1.00 36.88 105 ALA A CA 1
ATOM 778 C C . ALA A 1 105 ? -16.766 24.902 -44.453 1.00 36.88 105 ALA A C 1
ATOM 780 O O . ALA A 1 105 ? -17.207 23.806 -44.131 1.00 36.88 105 ALA A O 1
ATOM 781 N N . ASP A 1 106 ? -16.749 25.958 -43.635 1.00 45.41 106 ASP A N 1
ATOM 782 C CA . ASP A 1 106 ? -17.953 26.569 -43.047 1.00 45.41 106 ASP A CA 1
ATOM 783 C C . ASP A 1 106 ? -19.198 25.668 -42.954 1.00 45.41 106 ASP A C 1
ATOM 785 O O . ASP A 1 106 ? -20.096 25.783 -43.778 1.00 45.41 106 ASP A O 1
ATOM 789 N N . VAL A 1 107 ? -19.239 24.775 -41.960 1.00 43.16 107 VAL A N 1
ATOM 790 C CA . VAL A 1 107 ? -20.462 24.359 -41.252 1.00 43.16 107 VAL A CA 1
ATOM 791 C C . VAL A 1 107 ? -20.036 23.885 -39.860 1.00 43.16 107 VAL A C 1
ATOM 793 O O . VAL A 1 107 ? -19.401 22.842 -39.711 1.00 43.16 107 VAL A O 1
ATOM 796 N N . GLU A 1 108 ? -20.379 24.663 -38.841 1.00 45.53 108 GLU A N 1
ATOM 797 C CA . GLU A 1 108 ? -20.262 24.315 -37.423 1.00 45.53 108 GLU A CA 1
ATOM 798 C C . GLU A 1 108 ? -21.200 23.138 -37.066 1.00 45.53 108 GLU A C 1
ATOM 800 O O . GLU A 1 108 ? -22.410 23.239 -37.287 1.00 45.53 108 GLU A O 1
ATOM 805 N N . PRO A 1 109 ? -20.697 22.018 -36.506 1.00 44.44 109 PRO A N 1
ATOM 806 C CA . PRO A 1 109 ? -21.519 21.025 -35.820 1.00 44.44 109 PRO A CA 1
ATOM 807 C C . PRO A 1 109 ? -21.525 21.285 -34.300 1.00 44.44 109 PRO A C 1
ATOM 809 O O . PRO A 1 109 ? -20.522 21.749 -33.754 1.00 44.44 109 PRO A O 1
ATOM 812 N N . PRO A 1 110 ? -22.625 20.961 -33.595 1.00 45.12 110 PRO A N 1
ATOM 813 C CA . PRO A 1 110 ? -22.872 21.433 -32.237 1.00 45.12 110 PRO A CA 1
ATOM 814 C C . PRO A 1 110 ? -21.862 20.843 -31.250 1.00 45.12 110 PRO A C 1
ATOM 816 O O . PRO A 1 110 ? -21.713 19.624 -31.130 1.00 45.12 110 PRO A O 1
ATOM 819 N N . SER A 1 111 ? -21.183 21.728 -30.527 1.00 47.53 111 SER A N 1
ATOM 820 C CA . SER A 1 111 ? -20.338 21.394 -29.390 1.00 47.53 111 SER A CA 1
ATOM 821 C C . SER A 1 111 ? -21.170 20.701 -28.306 1.00 47.53 111 SER A C 1
ATOM 823 O O . SER A 1 111 ? -22.159 21.228 -27.802 1.00 47.53 111 SER A O 1
ATOM 825 N N . LEU A 1 112 ? -20.764 19.488 -27.931 1.00 57.00 112 LEU A N 1
ATOM 826 C CA . LEU A 1 112 ? -21.203 18.864 -26.682 1.00 57.00 112 LEU A CA 1
ATOM 827 C C . LEU A 1 112 ? -20.702 19.734 -25.515 1.00 57.00 112 LEU A C 1
ATOM 829 O O . LEU A 1 112 ? -19.520 20.099 -25.527 1.00 57.00 112 LEU A O 1
ATOM 833 N N . PRO A 1 113 ? -21.545 20.068 -24.520 1.00 49.91 113 PRO A N 1
ATOM 834 C CA . PRO A 1 113 ? -21.150 20.991 -23.471 1.00 49.91 113 PRO A CA 1
ATOM 835 C C . PRO A 1 113 ? -20.042 20.362 -22.626 1.00 49.91 113 PRO A C 1
ATOM 837 O O . PRO A 1 113 ? -20.172 19.280 -22.047 1.00 49.91 113 PRO A O 1
ATOM 840 N N . LYS A 1 114 ? -18.908 21.057 -22.620 1.00 51.09 114 LYS A N 1
ATOM 841 C CA . LYS A 1 114 ? -17.748 20.806 -21.771 1.00 51.09 114 LYS A CA 1
ATOM 842 C C . LYS A 1 114 ? -18.188 21.055 -20.326 1.00 51.09 114 LYS A C 1
ATOM 844 O O . LYS A 1 114 ? -18.936 21.987 -20.076 1.00 51.09 114 LYS A O 1
ATOM 849 N N . SER A 1 115 ? -17.728 20.256 -19.371 1.00 53.59 115 SER A N 1
ATOM 850 C CA . SER A 1 115 ? -18.154 20.329 -17.961 1.00 53.59 115 SER A CA 1
ATOM 851 C C . SER A 1 115 ? -17.983 21.703 -17.283 1.00 53.59 115 SER A C 1
ATOM 853 O O . SER A 1 115 ? -18.627 21.940 -16.269 1.00 53.59 115 SER A O 1
ATOM 855 N N . ASP A 1 116 ? -17.159 22.599 -17.840 1.00 53.12 116 ASP A N 1
ATOM 856 C CA . ASP A 1 116 ? -17.004 23.998 -17.391 1.00 53.12 116 ASP A CA 1
ATOM 857 C C . ASP A 1 116 ? -18.204 24.899 -17.727 1.00 53.12 116 ASP A C 1
ATOM 859 O O . ASP A 1 116 ? -18.377 25.963 -17.133 1.00 53.12 116 ASP A O 1
ATOM 863 N N . ASP A 1 117 ? -19.038 24.488 -18.682 1.00 55.25 117 ASP A N 1
ATOM 864 C CA . ASP A 1 117 ? -20.179 25.280 -19.144 1.00 55.25 117 ASP A CA 1
ATOM 865 C C . ASP A 1 117 ? -21.308 25.292 -18.104 1.00 55.25 117 ASP A C 1
ATOM 867 O O . ASP A 1 117 ? -22.082 26.235 -18.039 1.00 55.25 117 ASP A O 1
ATOM 871 N N . LEU A 1 118 ? -21.353 24.288 -17.218 1.00 55.69 118 LEU A N 1
ATOM 872 C CA . LEU A 1 118 ? -22.305 24.233 -16.108 1.00 55.69 118 LEU A CA 1
ATOM 873 C C . LEU A 1 118 ? -21.989 25.296 -15.044 1.00 55.69 118 LEU A C 1
ATOM 875 O O . LEU A 1 118 ? -22.868 26.064 -14.670 1.00 55.69 118 LEU A O 1
ATOM 879 N N . GLU A 1 119 ? -20.734 25.404 -14.599 1.00 57.28 119 GLU A N 1
ATOM 880 C CA . GLU A 1 119 ? -20.301 26.356 -13.552 1.00 57.28 119 GLU A CA 1
ATOM 881 C C . GLU A 1 119 ? -20.514 27.834 -13.939 1.00 57.28 119 GLU A C 1
ATOM 883 O O . GLU A 1 119 ? -20.625 28.702 -13.075 1.00 57.28 119 GLU A O 1
ATOM 888 N N . SER A 1 120 ? -20.601 28.122 -15.240 1.00 58.53 120 SER A N 1
ATOM 889 C CA . SER A 1 120 ? -20.792 29.473 -15.790 1.00 58.53 120 SER A CA 1
ATOM 890 C C . SER A 1 120 ? -22.261 29.814 -16.077 1.00 58.53 120 SER A C 1
ATOM 892 O O . SER A 1 120 ? -22.580 30.953 -16.420 1.00 58.53 12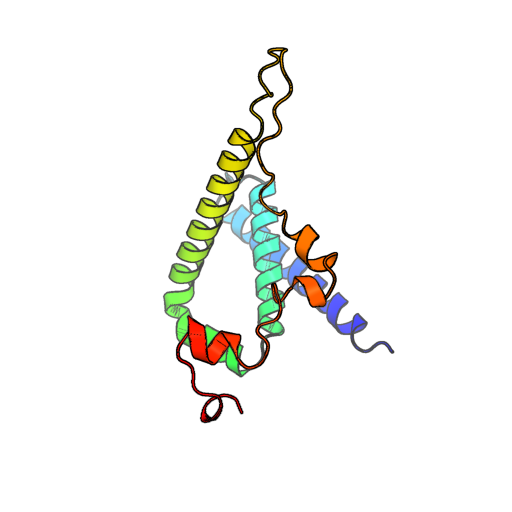0 SER A O 1
ATOM 894 N N . MET A 1 121 ? -23.153 28.828 -15.978 1.00 58.09 121 MET A N 1
ATOM 895 C CA . MET A 1 121 ? -24.542 28.925 -16.411 1.00 58.09 121 MET A CA 1
ATOM 896 C C . MET A 1 121 ? -25.406 29.511 -15.286 1.00 58.09 121 MET A C 1
ATOM 898 O O . MET A 1 121 ? -25.327 29.082 -14.134 1.00 58.09 121 MET A O 1
ATOM 902 N N . LEU A 1 122 ? -26.213 30.525 -15.611 1.00 61.62 122 LEU A N 1
ATOM 903 C CA . LEU A 1 122 ? -27.114 31.184 -14.663 1.00 61.62 122 LEU A CA 1
ATOM 904 C C . LEU A 1 122 ? -28.103 30.163 -14.075 1.00 61.62 122 LEU A C 1
ATOM 906 O O . LEU A 1 122 ? -28.539 29.247 -14.771 1.00 61.62 122 LEU A O 1
ATOM 910 N N . ILE A 1 123 ? -28.452 30.293 -12.790 1.00 58.81 123 ILE A N 1
ATOM 911 C CA . ILE A 1 123 ? -29.294 29.321 -12.057 1.00 58.81 123 ILE A CA 1
ATOM 912 C C . ILE A 1 123 ? -30.629 29.067 -12.780 1.00 58.81 123 ILE A C 1
ATOM 914 O O . ILE A 1 123 ? -31.178 27.967 -12.723 1.00 58.81 123 ILE A O 1
ATOM 918 N N . GLU A 1 124 ? -31.133 30.068 -13.495 1.00 57.47 124 GLU A N 1
ATOM 919 C CA . GLU A 1 124 ? -32.355 30.010 -14.291 1.00 57.47 124 GLU A CA 1
ATOM 920 C C . GLU A 1 124 ? -32.254 29.052 -15.493 1.00 57.47 124 GLU A C 1
ATOM 922 O O . GLU A 1 124 ? -33.262 28.458 -15.878 1.00 57.47 124 GLU A O 1
ATOM 927 N N . ASP A 1 125 ? -31.054 28.849 -16.041 1.00 57.97 125 ASP A N 1
ATOM 928 C CA . ASP A 1 125 ? -30.790 27.970 -17.186 1.00 57.97 125 ASP A CA 1
ATOM 929 C C . ASP A 1 125 ? -30.483 26.520 -16.757 1.00 57.97 125 ASP A C 1
ATOM 931 O O . ASP A 1 125 ? -30.705 25.582 -17.525 1.00 57.97 125 ASP A O 1
ATOM 935 N N . TRP A 1 126 ? -30.073 26.292 -15.499 1.00 62.31 126 TRP A N 1
ATOM 936 C CA . TRP A 1 126 ? -29.836 24.946 -14.941 1.00 62.31 126 TRP A CA 1
ATOM 937 C C . TRP A 1 126 ? -31.103 24.099 -14.806 1.00 62.31 126 TRP A C 1
ATOM 939 O O . TRP A 1 126 ? -31.038 22.870 -14.849 1.00 62.31 126 TRP A O 1
ATOM 949 N N . ALA A 1 127 ? -32.263 24.730 -14.641 1.00 59.84 127 ALA A N 1
ATOM 950 C CA . ALA A 1 127 ? -33.529 24.026 -14.458 1.00 59.84 127 ALA A CA 1
ATOM 951 C C . ALA A 1 127 ? -34.237 23.686 -15.786 1.00 59.84 127 ALA A C 1
ATOM 953 O O . ALA A 1 127 ? -35.328 23.106 -15.768 1.00 59.84 127 ALA A O 1
ATOM 954 N N . GLY A 1 128 ? -33.660 24.074 -16.933 1.00 62.44 128 GLY A N 1
ATOM 955 C CA . GLY A 1 128 ? -34.423 24.229 -18.171 1.00 62.44 128 GLY A CA 1
ATOM 956 C C . GLY A 1 128 ? -35.562 25.240 -17.985 1.00 62.44 128 GLY A C 1
ATOM 957 O O . GLY A 1 128 ? -35.656 25.896 -16.951 1.00 62.44 128 GLY A O 1
ATOM 958 N N . ARG A 1 129 ? -36.458 25.375 -18.976 1.00 56.88 129 ARG A N 1
ATOM 959 C CA . ARG A 1 129 ? -37.675 26.203 -18.864 1.00 56.88 129 ARG A CA 1
ATOM 960 C C . ARG A 1 129 ? -38.428 25.753 -17.611 1.00 56.88 129 ARG A C 1
ATOM 962 O O . ARG A 1 129 ? -39.077 24.711 -17.653 1.00 56.88 129 ARG A O 1
ATOM 969 N N . VAL A 1 130 ? -38.246 26.498 -16.518 1.00 55.69 130 VAL A N 1
ATOM 970 C CA . VAL A 1 130 ? -38.620 26.122 -15.153 1.00 55.69 130 VAL A CA 1
ATOM 971 C C . VAL A 1 130 ? -39.960 25.422 -15.199 1.00 55.69 130 VAL A C 1
ATOM 973 O O . VAL A 1 130 ? -40.929 25.983 -15.719 1.00 55.69 130 VAL A O 1
ATOM 976 N N . ALA A 1 131 ? -39.998 24.190 -14.694 1.00 56.16 131 ALA A N 1
ATOM 977 C CA . ALA A 1 131 ? -41.231 23.469 -14.472 1.00 56.16 131 ALA A CA 1
ATOM 978 C C . ALA A 1 131 ? -42.049 24.258 -13.442 1.00 56.16 131 ALA A C 1
ATOM 980 O O . ALA A 1 131 ? -42.050 23.964 -12.249 1.00 56.16 131 ALA A O 1
ATOM 981 N N . GLY A 1 132 ? -42.731 25.307 -13.906 1.00 53.88 132 GLY A N 1
ATOM 982 C CA . GLY A 1 132 ? -43.804 25.939 -13.171 1.00 53.88 132 GLY A CA 1
ATOM 983 C C . GLY A 1 132 ? -44.762 24.836 -12.754 1.00 53.88 132 GLY A C 1
ATOM 984 O O . GLY A 1 132 ? -44.869 23.820 -13.440 1.00 53.88 132 GLY A O 1
ATOM 985 N N . SER A 1 133 ? -45.421 25.013 -11.614 1.00 52.38 133 SER A N 1
ATOM 986 C CA . SER A 1 133 ? -46.187 23.962 -10.923 1.00 52.38 133 SER A CA 1
ATOM 987 C C . SER A 1 133 ? -47.162 23.132 -11.786 1.00 52.38 133 SER A C 1
ATOM 989 O O . SER A 1 133 ? -47.578 22.062 -11.356 1.00 52.38 133 SER A O 1
ATOM 991 N N . THR A 1 134 ? -47.490 23.579 -13.002 1.00 57.28 134 THR A N 1
ATOM 992 C CA . THR A 1 134 ? -48.314 22.894 -14.007 1.00 57.28 134 THR A CA 1
ATOM 993 C C . THR A 1 134 ? -47.550 21.944 -14.945 1.00 57.28 134 THR A C 1
ATOM 995 O O . THR A 1 134 ? -48.134 20.983 -15.436 1.00 57.28 134 THR A O 1
ATOM 998 N N . TYR A 1 135 ? -46.248 22.136 -15.183 1.00 64.56 135 TYR A N 1
ATOM 999 C CA . TYR A 1 135 ? -45.480 21.320 -16.136 1.00 64.56 135 TYR A CA 1
ATOM 1000 C C . TYR A 1 135 ? -45.302 19.870 -15.658 1.00 64.56 135 TYR A C 1
ATOM 1002 O O . TYR A 1 135 ? -45.422 18.931 -16.447 1.00 64.56 135 TYR A O 1
ATOM 1010 N N . LEU A 1 136 ? -45.066 19.678 -14.354 1.00 67.94 136 LEU A N 1
ATOM 1011 C CA . LEU A 1 136 ? -44.889 18.349 -13.753 1.00 67.94 136 LEU A CA 1
ATOM 1012 C C . LEU A 1 136 ? -46.189 17.529 -13.761 1.00 67.94 136 LEU A C 1
ATOM 1014 O O . LEU A 1 136 ? -46.148 16.320 -14.003 1.00 67.94 136 LEU A O 1
ATOM 1018 N N . GLU A 1 137 ? -47.333 18.185 -13.550 1.00 68.62 137 GLU A N 1
ATOM 1019 C CA . GLU A 1 137 ? -48.651 17.540 -13.578 1.00 68.62 137 GLU A CA 1
ATOM 1020 C C . GLU A 1 137 ? -49.018 17.098 -15.005 1.00 68.62 137 GLU A C 1
ATOM 1022 O O . GLU A 1 137 ? -49.480 15.974 -15.201 1.00 68.62 137 GLU A O 1
ATOM 1027 N N . GLU A 1 138 ? -48.754 17.938 -16.011 1.00 64.94 138 GLU A N 1
ATOM 1028 C CA . GLU A 1 138 ? -49.126 17.669 -17.407 1.00 64.94 138 GLU A CA 1
ATOM 1029 C C . GLU A 1 138 ? -48.213 16.646 -18.101 1.00 64.94 138 GLU A C 1
ATOM 1031 O O . GLU A 1 138 ? -48.706 15.760 -18.802 1.00 64.94 138 GLU A O 1
ATOM 1036 N N . HIS A 1 139 ? -46.893 16.736 -17.902 1.00 61.69 139 HIS A N 1
ATOM 1037 C CA . HIS A 1 139 ? -45.925 15.969 -18.701 1.00 61.69 139 HIS A CA 1
ATOM 1038 C C . HIS A 1 139 ? -45.385 14.734 -17.985 1.00 61.69 139 HIS A C 1
ATOM 1040 O O . HIS A 1 139 ? -45.121 13.718 -18.625 1.00 61.69 139 HIS A O 1
ATOM 1046 N N . LEU A 1 140 ? -45.236 14.799 -16.660 1.00 70.44 140 LEU A N 1
ATOM 1047 C CA . LEU A 1 140 ? -44.697 13.696 -15.858 1.00 70.44 140 LEU A CA 1
ATOM 1048 C C . LEU A 1 140 ? -45.768 13.004 -15.007 1.00 70.44 140 LEU A C 1
ATOM 1050 O O . LEU A 1 140 ? -45.485 11.979 -14.392 1.00 70.44 140 LEU A O 1
ATOM 1054 N N . ARG A 1 141 ? -47.005 13.527 -15.000 1.00 72.38 141 ARG A N 1
ATOM 1055 C CA . ARG A 1 141 ? -48.145 13.017 -14.215 1.00 72.38 141 ARG A CA 1
ATOM 1056 C C . ARG A 1 141 ? -47.852 12.891 -12.721 1.00 72.38 141 ARG A C 1
ATOM 1058 O O . ARG A 1 141 ? -48.429 12.049 -12.033 1.00 72.38 141 ARG A O 1
ATOM 1065 N N . ILE A 1 142 ? -46.967 13.741 -12.213 1.00 75.31 142 ILE A N 1
ATOM 1066 C CA . ILE A 1 142 ? -46.654 13.817 -10.791 1.00 75.31 142 ILE A CA 1
ATOM 1067 C C . ILE A 1 142 ? -47.614 14.835 -10.186 1.00 75.31 142 ILE A C 1
ATOM 1069 O O . ILE A 1 142 ? -47.517 16.028 -10.463 1.00 75.31 142 ILE A O 1
ATOM 1073 N N . ALA A 1 143 ? -48.570 14.361 -9.389 1.00 70.12 143 ALA A N 1
ATOM 1074 C CA . ALA A 1 143 ? -49.523 15.232 -8.710 1.00 70.12 143 ALA A CA 1
ATOM 1075 C C . ALA A 1 143 ? -48.809 16.107 -7.669 1.00 70.12 143 ALA A C 1
ATOM 1077 O O . ALA A 1 143 ? -47.971 15.604 -6.914 1.00 70.12 143 ALA A O 1
ATOM 1078 N N . ARG A 1 144 ? -49.192 17.386 -7.546 1.00 64.12 144 ARG A N 1
ATOM 1079 C CA . ARG A 1 144 ? -48.591 18.316 -6.567 1.00 64.12 144 ARG A CA 1
ATOM 1080 C C . ARG A 1 144 ? -48.556 17.806 -5.131 1.00 64.12 144 ARG A C 1
ATOM 1082 O O . ARG A 1 144 ? -47.641 18.156 -4.402 1.00 64.12 144 ARG A O 1
ATOM 1089 N N . SER A 1 145 ? -49.498 16.952 -4.730 1.00 72.81 145 SER A N 1
ATOM 1090 C CA . SER A 1 145 ? -49.534 16.352 -3.389 1.00 72.81 145 SER A CA 1
ATOM 1091 C C . SER A 1 145 ? -48.315 15.486 -3.049 1.00 72.81 145 SER A C 1
ATOM 1093 O O . SER A 1 145 ? -48.182 15.062 -1.907 1.00 72.81 145 SER A O 1
ATOM 1095 N N . THR A 1 146 ? -47.463 15.174 -4.028 1.00 72.31 146 THR A N 1
ATOM 1096 C CA . THR A 1 146 ? -46.250 14.361 -3.844 1.00 72.31 146 THR A CA 1
ATOM 1097 C C . THR A 1 146 ? -44.958 15.178 -3.761 1.00 72.31 146 THR A C 1
ATOM 1099 O O . THR A 1 146 ? -43.911 14.602 -3.478 1.00 72.31 146 THR A O 1
ATOM 1102 N N . LEU A 1 147 ? -45.017 16.500 -3.961 1.00 67.38 147 LEU A N 1
ATOM 1103 C CA . LEU A 1 147 ? -43.886 17.411 -3.773 1.00 67.38 147 LEU A CA 1
ATOM 1104 C C . LEU A 1 147 ? -43.982 18.021 -2.370 1.00 67.38 147 LEU A C 1
ATOM 1106 O O . LEU A 1 147 ? -44.956 18.716 -2.080 1.00 67.38 147 LEU A O 1
ATOM 1110 N N . HIS A 1 148 ? -43.010 17.735 -1.502 1.00 61.84 148 HIS A N 1
ATOM 1111 C CA . HIS A 1 148 ? -43.022 18.132 -0.094 1.00 61.84 148 HIS A CA 1
ATOM 1112 C C . HIS A 1 148 ? -41.690 18.727 0.356 1.00 61.84 148 HIS A C 1
ATOM 1114 O O . HIS A 1 148 ? -40.649 18.312 -0.203 1.00 61.84 148 HIS A O 1
#

Sequence (148 aa):
MNRFQIQGLKQDDFAEMVAEDVERALAHYDEAINKPTMVSVGKIAGSIASAVTLLSPKHRRAIDAIHADLPGLASKFVRALAAEAARRSEAGIAGVTNPPTTPLADVEPPSLPKSDDLESMLIEDWAGRVAGSTYLEEHLRIARSTLH

Secondary structure (DSSP, 8-state):
--SSHHHHHHHHHHHHHHHHHHHHHHHHH-TTS-HHHHHHHHHHHHHHHHHHHHS-HHHHHHHHHTTTTHHHHHHHHHHHHHHHHHHHHHHHHHT------------PPPPPPPTHHHHTS-HHHHTSS---TTHHHHHS---GGG--

pLDDT: mean 75.35, std 20.13, range [35.69, 97.38]

Foldseek 3Di:
DDPVVVLVVVLVVQLQVQLVVQLVVVCVVDVPDDNVVSSVVSNVRSNVVSVLVVDDPVVVVVCVVCVVCVVVVVVVVVVVVVVVVVVVVVVVVVVPPDDPPDDDDDDDDDDDDDPVVVVVDDPCPVCPVPCDVVNCCPPVVDDPVPPD

Radius of gyration: 27.44 Å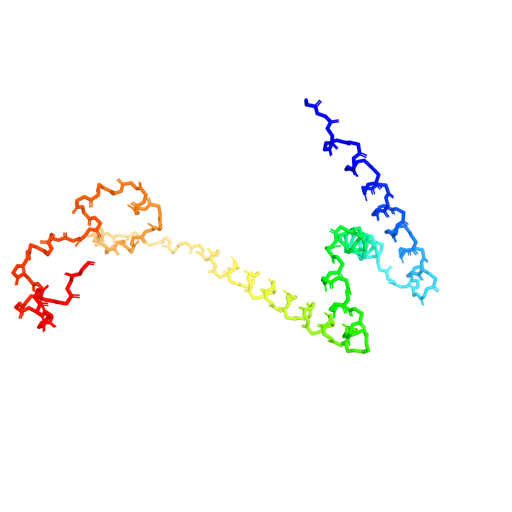; chains: 1; bounding box: 70×45×64 Å